Protein AF-A0A6F8UAC4-F1 (afdb_monomer_lite)

InterPro domains:
  IPR007440 Chorismate--pyruvate lyase [PF04345] (9-137)
  IPR007440 Chorismate--pyruvate lyase [PTHR38683] (8-141)
  IPR028978 Chorismate pyruvate-lyase/UbiC transcription regulator-associated domain superfamily [G3DSA:3.40.1410.10] (1-140)
  IPR028978 Chorismate pyruvate-lyase/UbiC transcription regulator-associated domain superfamily [SSF64288] (9-137)

Secondary structure (DSSP, 8-state):
--HHHHTTTSPEEEEEEEEEEEPPPHHHHHHTT--TT--EEEEEEEEEETTEEEEEEEEEEEGGGTTTSSGGG-TTS-HHHHHTT-TT-EE---EEE-S--TTTTTT-GGGTT--EEEEEEEEETTEEEEEEEEE-HHHHHHTT----

Structure (mmCIF, N/CA/C/O backbone):
data_AF-A0A6F8UAC4-F1
#
_entry.id   AF-A0A6F8UAC4-F1
#
loop_
_atom_site.group_PDB
_atom_site.id
_atom_site.type_symbol
_atom_site.label_atom_id
_atom_site.label_alt_id
_atom_site.label_comp_id
_atom_site.label_asym_id
_atom_site.label_entity_id
_atom_site.label_seq_id
_atom_site.pdbx_PDB_ins_code
_atom_site.Cartn_x
_atom_site.Cartn_y
_atom_site.Cartn_z
_atom_site.occupancy
_atom_site.B_iso_or_equiv
_atom_site.auth_seq_id
_atom_site.auth_comp_id
_atom_site.auth_asym_id
_atom_site.auth_atom_id
_atom_site.pdbx_PDB_model_num
ATOM 1 N N . MET A 1 1 ? 15.683 2.709 1.819 1.00 48.00 1 MET A N 1
ATOM 2 C CA . MET A 1 1 ? 15.879 3.515 0.594 1.00 48.00 1 MET A CA 1
ATOM 3 C C . MET A 1 1 ? 14.549 4.149 0.204 1.00 48.00 1 MET A C 1
ATOM 5 O O . MET A 1 1 ? 13.549 3.439 0.187 1.00 48.00 1 MET A O 1
ATOM 9 N N . ARG A 1 2 ? 14.505 5.473 -0.002 1.00 67.94 2 ARG A N 1
ATOM 10 C CA . ARG A 1 2 ? 13.304 6.199 -0.461 1.00 67.94 2 ARG A CA 1
ATOM 11 C C . ARG A 1 2 ? 13.282 6.199 -1.993 1.00 67.94 2 ARG A C 1
ATOM 13 O O . ARG A 1 2 ? 14.322 6.454 -2.591 1.00 67.94 2 ARG A O 1
ATOM 20 N N . 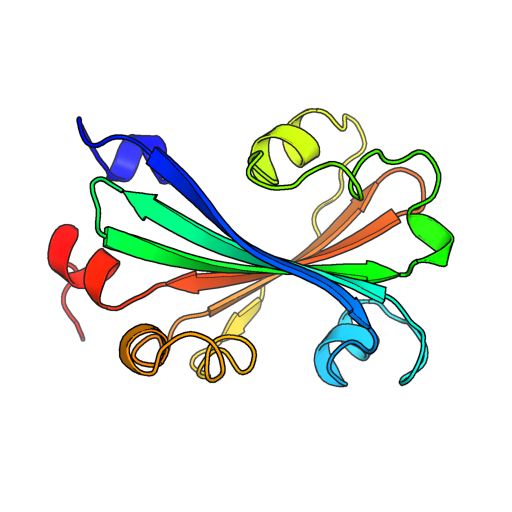LEU A 1 3 ? 12.124 5.953 -2.615 1.00 69.81 3 LEU A N 1
ATOM 21 C CA . LEU A 1 3 ? 11.981 5.952 -4.084 1.00 69.81 3 LEU A CA 1
ATOM 22 C C . LEU A 1 3 ? 12.405 7.287 -4.712 1.00 69.81 3 LEU A C 1
ATOM 24 O O . LEU A 1 3 ? 13.021 7.300 -5.767 1.00 69.81 3 LEU A O 1
ATOM 28 N N . THR A 1 4 ? 12.167 8.395 -4.010 1.00 68.75 4 THR A N 1
ATOM 29 C CA . THR A 1 4 ? 12.595 9.738 -4.425 1.00 68.75 4 THR A CA 1
ATOM 30 C C . THR A 1 4 ? 14.112 9.900 -4.512 1.00 68.75 4 THR A C 1
ATOM 32 O O . THR A 1 4 ? 14.586 10.701 -5.299 1.00 68.75 4 THR A O 1
ATOM 35 N N . VAL A 1 5 ? 14.881 9.149 -3.718 1.00 69.88 5 VAL A N 1
ATOM 36 C CA . VAL A 1 5 ? 16.354 9.160 -3.774 1.00 69.88 5 VAL A CA 1
ATOM 37 C C . VAL A 1 5 ? 16.847 8.193 -4.850 1.00 69.88 5 VAL A C 1
ATOM 39 O O . VAL A 1 5 ? 17.807 8.477 -5.552 1.00 69.88 5 VAL A O 1
ATOM 42 N N . ALA A 1 6 ? 16.164 7.057 -4.993 1.00 63.91 6 ALA A N 1
ATOM 43 C CA . ALA A 1 6 ? 16.485 6.026 -5.974 1.00 63.91 6 ALA A CA 1
ATOM 44 C C . ALA A 1 6 ? 16.278 6.484 -7.427 1.00 63.91 6 ALA A C 1
ATOM 46 O O . ALA A 1 6 ? 17.021 6.071 -8.307 1.00 63.91 6 ALA A O 1
ATOM 47 N N . GLY A 1 7 ? 15.278 7.336 -7.667 1.00 65.88 7 GLY A N 1
ATOM 48 C CA . GLY A 1 7 ? 14.946 7.855 -8.993 1.00 65.88 7 GLY A CA 1
ATOM 49 C C . GLY A 1 7 ? 15.869 8.956 -9.522 1.00 65.88 7 GLY A C 1
ATOM 50 O O . GLY A 1 7 ? 15.682 9.395 -10.655 1.00 65.88 7 GLY A O 1
ATOM 51 N N . GLY A 1 8 ? 16.849 9.415 -8.736 1.00 80.44 8 GLY A N 1
ATOM 52 C CA . GLY A 1 8 ? 17.753 10.494 -9.136 1.00 80.44 8 GLY A CA 1
ATOM 53 C C . GLY A 1 8 ? 17.003 11.799 -9.428 1.00 80.44 8 GLY A C 1
ATOM 54 O O . GLY A 1 8 ? 16.319 12.331 -8.559 1.00 80.44 8 GLY A O 1
ATOM 55 N N . THR A 1 9 ? 17.139 12.318 -10.650 1.00 80.12 9 THR A N 1
ATOM 56 C CA . THR A 1 9 ? 16.477 13.553 -11.113 1.00 80.12 9 THR A CA 1
ATOM 57 C C . THR A 1 9 ? 15.047 13.337 -11.608 1.00 80.12 9 THR A C 1
ATOM 59 O O . THR A 1 9 ? 14.344 14.308 -11.890 1.00 80.12 9 THR A O 1
ATOM 62 N N . ASN A 1 10 ? 14.598 12.085 -11.729 1.00 84.12 10 ASN A N 1
ATOM 63 C CA . ASN A 1 10 ? 13.273 11.786 -12.249 1.00 84.12 10 ASN A CA 1
ATOM 64 C C . ASN A 1 10 ? 12.181 12.155 -11.241 1.00 84.12 10 ASN A C 1
ATOM 66 O O . ASN A 1 10 ? 12.269 11.849 -10.049 1.00 84.12 10 ASN A O 1
ATOM 70 N N . ALA A 1 11 ? 11.105 12.762 -11.743 1.00 87.75 11 ALA A N 1
ATOM 71 C CA . ALA A 1 11 ? 9.960 13.121 -10.922 1.00 87.75 11 ALA A CA 1
ATOM 72 C C . ALA A 1 11 ? 9.303 11.869 -10.321 1.00 87.75 11 ALA A C 1
ATOM 74 O O . ALA A 1 11 ? 9.024 10.893 -11.021 1.00 87.75 11 ALA A O 1
ATOM 75 N N . PHE A 1 12 ? 9.029 11.921 -9.019 1.00 89.75 12 PHE A N 1
ATOM 76 C CA . PHE A 1 12 ? 8.243 10.911 -8.323 1.00 89.75 12 PHE A CA 1
ATOM 77 C C . PHE A 1 12 ? 6.769 11.318 -8.318 1.00 89.75 12 PHE A C 1
ATOM 79 O O . PHE A 1 12 ? 6.435 12.403 -7.838 1.00 89.75 12 PHE A O 1
ATOM 86 N N . ARG A 1 13 ? 5.882 10.435 -8.786 1.00 92.06 13 ARG A N 1
ATOM 87 C CA . ARG A 1 13 ? 4.426 10.634 -8.702 1.00 92.06 13 ARG A CA 1
ATOM 88 C C . ARG A 1 13 ? 3.720 9.400 -8.159 1.00 92.06 13 ARG A C 1
ATOM 90 O O . ARG A 1 13 ? 4.180 8.272 -8.326 1.00 92.06 13 ARG A O 1
ATOM 97 N N . VAL A 1 14 ? 2.570 9.621 -7.536 1.00 93.19 14 VAL A N 1
ATOM 98 C CA . VAL A 1 14 ? 1.653 8.557 -7.125 1.00 93.19 14 VAL A CA 1
ATOM 99 C C . VAL A 1 14 ? 0.459 8.615 -8.060 1.00 93.19 14 VAL A C 1
ATOM 101 O O . VAL A 1 14 ? -0.259 9.605 -8.071 1.00 93.19 14 VAL A O 1
ATOM 104 N N . GLN A 1 15 ? 0.248 7.558 -8.829 1.00 93.00 15 GLN A N 1
ATOM 105 C CA . GLN A 1 15 ? -0.908 7.416 -9.700 1.00 93.00 15 GLN A CA 1
ATOM 106 C C . GLN A 1 15 ? -1.961 6.563 -8.996 1.00 93.00 15 GLN A C 1
ATOM 108 O O . GLN A 1 15 ? -1.682 5.427 -8.593 1.00 93.00 15 GLN A O 1
ATOM 113 N N . LEU A 1 16 ? -3.175 7.093 -8.845 1.00 92.81 16 LEU A N 1
ATOM 114 C CA . LEU A 1 16 ? -4.277 6.330 -8.267 1.00 92.81 16 LEU A CA 1
ATOM 115 C C . LEU A 1 16 ? -4.812 5.316 -9.283 1.00 92.81 16 LEU A C 1
ATOM 117 O O . LEU A 1 16 ? -5.298 5.695 -10.342 1.00 92.81 16 LEU A O 1
ATOM 121 N N . LEU A 1 17 ? -4.753 4.025 -8.947 1.00 92.25 17 LEU A N 1
ATOM 122 C CA . LEU A 1 17 ? -5.351 2.964 -9.768 1.00 92.25 17 LEU A CA 1
ATOM 123 C C . LEU A 1 17 ? -6.793 2.704 -9.336 1.00 92.25 17 LEU A C 1
ATOM 125 O O . LEU A 1 17 ? -7.688 2.522 -10.157 1.00 92.25 17 LEU A O 1
ATOM 129 N N . ARG A 1 18 ? -7.025 2.679 -8.019 1.00 92.38 18 ARG A N 1
ATOM 130 C CA . ARG A 1 18 ? -8.350 2.455 -7.442 1.00 92.38 18 ARG A CA 1
ATOM 131 C C . ARG A 1 18 ? -8.422 2.975 -6.015 1.00 92.38 18 ARG A C 1
ATOM 133 O O . ARG A 1 18 ? -7.521 2.730 -5.219 1.00 92.38 18 ARG A O 1
ATOM 140 N N . GLN A 1 19 ? -9.538 3.597 -5.657 1.00 94.00 19 GLN A N 1
ATOM 141 C CA . GLN A 1 19 ? -9.904 3.839 -4.263 1.00 94.00 19 GLN A CA 1
ATOM 142 C C . GLN A 1 19 ? -11.384 3.537 -4.081 1.00 94.00 19 GLN A C 1
ATOM 144 O O . GLN A 1 19 ? -12.214 4.062 -4.817 1.00 94.00 19 GLN A O 1
ATOM 149 N N . THR A 1 20 ? -11.726 2.651 -3.153 1.00 93.75 20 THR A N 1
ATOM 150 C CA . THR A 1 20 ? -13.116 2.228 -2.981 1.00 93.75 20 THR A CA 1
ATOM 151 C C . THR A 1 20 ? -13.360 1.603 -1.616 1.00 93.75 20 THR A C 1
ATOM 153 O O . THR A 1 20 ? -12.429 1.263 -0.888 1.00 93.75 20 THR A O 1
ATOM 156 N N . ILE A 1 21 ? -14.634 1.397 -1.313 1.00 95.00 21 ILE A N 1
ATOM 157 C CA . ILE A 1 21 ? -15.088 0.536 -0.234 1.00 95.00 21 ILE A CA 1
ATOM 158 C C . ILE A 1 21 ? -15.350 -0.850 -0.821 1.00 95.00 21 ILE A C 1
ATOM 160 O O . ILE A 1 21 ? -16.060 -0.992 -1.814 1.00 95.00 21 ILE A O 1
ATOM 164 N N . GLY A 1 22 ? -14.784 -1.889 -0.217 1.00 94.38 22 GLY A N 1
ATOM 165 C CA . GLY A 1 22 ? -14.985 -3.248 -0.701 1.00 94.38 22 GLY A CA 1
ATOM 166 C C . GLY A 1 22 ? -14.534 -4.310 0.282 1.00 94.38 22 GLY A C 1
ATOM 167 O O . GLY A 1 22 ? -14.105 -4.021 1.397 1.00 94.38 22 GLY A O 1
ATOM 168 N N . LEU A 1 23 ? -14.648 -5.565 -0.143 1.00 95.06 23 LEU A N 1
ATOM 169 C CA . LEU A 1 23 ? -14.168 -6.686 0.649 1.00 95.06 23 LEU A CA 1
ATOM 170 C C . LEU A 1 23 ? -12.648 -6.840 0.476 1.00 95.06 23 LEU A C 1
ATOM 172 O O . LEU A 1 23 ? -12.177 -6.888 -0.667 1.00 95.06 23 LEU A O 1
ATOM 176 N N . PRO A 1 24 ? -11.882 -6.932 1.576 1.00 95.06 24 PRO A N 1
ATOM 177 C CA . PRO A 1 24 ? -10.471 -7.275 1.511 1.00 95.06 24 PRO A CA 1
ATOM 178 C C . PRO A 1 24 ? -10.296 -8.740 1.090 1.00 95.06 24 PRO A C 1
ATOM 180 O O . PRO A 1 24 ? -11.210 -9.565 1.210 1.00 95.06 24 PRO A O 1
ATOM 183 N N . LEU A 1 25 ? -9.103 -9.086 0.610 1.00 93.56 25 LEU A N 1
ATOM 184 C CA . LEU A 1 25 ? -8.732 -10.483 0.400 1.00 93.56 25 LEU A CA 1
ATOM 185 C C . LEU A 1 25 ? -8.691 -11.222 1.745 1.00 93.56 25 LEU A C 1
ATOM 187 O O . LEU A 1 25 ? -8.497 -10.626 2.805 1.00 93.56 25 LEU A O 1
ATOM 191 N N . ARG A 1 26 ? -8.853 -12.549 1.716 1.00 93.31 26 ARG A N 1
ATOM 192 C CA . ARG A 1 26 ? -8.873 -13.365 2.941 1.00 93.31 26 ARG A CA 1
ATOM 193 C C . ARG A 1 26 ? -7.598 -13.196 3.771 1.00 93.31 26 ARG A C 1
ATOM 195 O O . ARG A 1 26 ? -7.681 -13.087 4.986 1.00 93.31 26 ARG A O 1
ATOM 202 N N . ASP A 1 27 ? -6.435 -13.173 3.130 1.00 93.62 27 ASP A N 1
ATOM 203 C CA . ASP A 1 27 ? -5.157 -12.989 3.817 1.00 93.62 27 ASP A CA 1
ATOM 204 C C . ASP A 1 27 ? -4.966 -11.557 4.343 1.00 93.62 27 ASP A C 1
ATOM 206 O O . ASP A 1 27 ? -4.323 -11.379 5.374 1.00 93.62 27 ASP A O 1
ATOM 210 N N . GLU A 1 28 ? -5.569 -10.558 3.692 1.00 95.81 28 GLU A N 1
ATOM 211 C CA . GLU A 1 28 ? -5.590 -9.168 4.165 1.00 95.81 28 GLU A CA 1
ATOM 212 C C . GLU A 1 28 ? -6.445 -9.041 5.434 1.00 95.81 28 GLU A C 1
ATOM 214 O O . GLU A 1 28 ? -6.003 -8.450 6.417 1.00 95.81 28 GLU A O 1
ATOM 219 N N . ALA A 1 29 ? -7.636 -9.653 5.445 1.00 96.06 29 ALA A N 1
ATOM 220 C CA . ALA A 1 29 ? -8.513 -9.689 6.617 1.00 96.06 29 ALA A CA 1
ATOM 221 C C . ALA A 1 29 ? -7.839 -10.377 7.815 1.00 96.06 29 ALA A C 1
ATOM 223 O O . ALA A 1 29 ? -7.856 -9.844 8.923 1.00 96.06 29 ALA A O 1
ATOM 224 N N . LEU A 1 30 ? -7.183 -11.520 7.574 1.00 95.06 30 LEU A N 1
ATOM 225 C CA . LEU A 1 30 ? -6.427 -12.241 8.601 1.00 95.06 30 LEU A CA 1
ATOM 226 C C . LEU A 1 30 ? -5.261 -11.408 9.146 1.00 95.06 30 LEU A C 1
ATOM 228 O O . LEU A 1 30 ? -5.073 -11.358 10.357 1.00 95.06 30 LEU A O 1
ATOM 232 N N . ALA A 1 31 ? -4.504 -10.728 8.279 1.00 95.12 31 ALA A N 1
ATOM 233 C CA . ALA A 1 31 ? -3.405 -9.864 8.709 1.00 95.12 31 ALA A CA 1
ATOM 234 C C . ALA A 1 31 ? -3.887 -8.679 9.564 1.00 95.12 31 ALA A C 1
ATOM 236 O O . ALA A 1 31 ? -3.181 -8.253 10.472 1.00 95.12 31 ALA A O 1
ATOM 237 N N . LEU A 1 32 ? -5.087 -8.163 9.285 1.00 96.06 32 LEU A N 1
ATOM 238 C CA . LEU A 1 32 ? -5.717 -7.075 10.035 1.00 96.06 32 LEU A CA 1
ATOM 239 C C . LEU A 1 32 ? -6.469 -7.544 11.291 1.00 96.06 32 LEU A C 1
ATOM 241 O O . LEU A 1 32 ? -6.972 -6.702 12.029 1.00 96.06 32 LEU A O 1
ATOM 245 N N . GLY A 1 33 ? -6.575 -8.856 11.532 1.00 94.38 33 GLY A N 1
ATOM 246 C CA . GLY A 1 33 ? -7.331 -9.404 12.660 1.00 94.38 33 GLY A CA 1
ATOM 247 C C . GLY A 1 33 ? -8.836 -9.119 12.592 1.00 94.38 33 GLY A C 1
ATOM 248 O O . GLY A 1 33 ? -9.489 -9.050 13.630 1.00 94.38 33 GLY A O 1
ATOM 249 N N . ILE A 1 34 ? -9.392 -8.927 11.391 1.00 93.25 34 ILE A N 1
ATOM 250 C CA . ILE A 1 34 ? -10.825 -8.672 11.184 1.00 93.25 34 ILE A CA 1
ATOM 251 C C . ILE A 1 34 ? -11.535 -9.894 10.603 1.00 93.25 34 ILE A C 1
ATOM 253 O O . ILE A 1 34 ? -10.938 -10.725 9.916 1.00 93.25 34 ILE A O 1
ATOM 257 N N . GLU A 1 35 ? -12.844 -9.978 10.837 1.00 91.56 35 GLU A N 1
ATOM 258 C CA . GLU A 1 35 ? -13.675 -11.026 10.248 1.00 91.56 35 GLU A CA 1
ATOM 259 C C . GLU A 1 35 ? -13.605 -10.990 8.710 1.00 91.56 35 GLU A C 1
ATOM 261 O O . GLU A 1 35 ? -13.758 -9.922 8.094 1.00 91.56 35 GLU A O 1
ATOM 266 N N . PRO A 1 36 ? -13.441 -12.154 8.053 1.00 82.62 36 PRO A N 1
ATOM 267 C CA . PRO A 1 36 ? -13.634 -12.256 6.616 1.00 82.62 36 PRO A CA 1
ATOM 268 C C . PRO A 1 36 ? -15.018 -11.704 6.245 1.00 82.62 36 PRO A C 1
ATOM 270 O O . PRO A 1 36 ? -16.004 -12.023 6.901 1.00 82.62 36 PRO A O 1
ATOM 273 N N . ARG A 1 37 ? -15.103 -10.922 5.159 1.00 86.50 37 ARG A N 1
ATOM 274 C CA . ARG A 1 37 ? -16.324 -10.240 4.665 1.00 86.50 37 ARG A CA 1
ATOM 275 C C . ARG A 1 37 ? -16.709 -8.928 5.367 1.00 86.50 37 ARG A C 1
ATOM 277 O O . ARG A 1 37 ? -17.753 -8.367 5.039 1.00 86.50 37 ARG A O 1
ATOM 284 N N . ARG A 1 38 ? -15.880 -8.384 6.259 1.00 92.38 38 ARG A N 1
ATOM 285 C CA . ARG A 1 38 ? -16.038 -6.987 6.695 1.00 92.38 38 ARG A CA 1
ATOM 286 C C . ARG A 1 38 ? -15.583 -6.028 5.602 1.00 92.38 38 ARG A C 1
ATOM 288 O O . ARG A 1 38 ? -14.538 -6.236 4.991 1.00 92.38 38 ARG A O 1
ATOM 295 N N . TYR A 1 39 ? -16.368 -4.979 5.366 1.00 95.06 39 TYR A N 1
ATOM 296 C CA . TYR A 1 39 ? -15.982 -3.926 4.436 1.00 95.06 39 TYR A CA 1
ATOM 297 C C . TYR A 1 39 ? -14.766 -3.163 4.958 1.00 95.06 39 TYR A C 1
ATOM 299 O O . TYR A 1 39 ? -14.672 -2.805 6.136 1.00 95.06 39 TYR A O 1
ATOM 307 N N . ALA A 1 40 ? -13.850 -2.901 4.040 1.00 96.44 40 ALA A N 1
ATOM 308 C CA . ALA A 1 40 ? -12.643 -2.137 4.257 1.00 96.44 40 ALA A CA 1
ATOM 309 C C . ALA A 1 40 ? -12.548 -1.040 3.196 1.00 96.44 40 ALA A C 1
ATOM 311 O O . ALA A 1 40 ? -13.070 -1.165 2.084 1.00 96.44 40 ALA A O 1
ATOM 312 N N . TRP A 1 41 ? -11.848 0.029 3.539 1.00 96.31 41 TRP A N 1
ATOM 313 C CA . TRP A 1 41 ? -11.329 0.951 2.546 1.00 96.31 41 TRP A CA 1
ATOM 314 C C . TRP A 1 41 ? -10.133 0.308 1.871 1.00 96.31 41 TRP A C 1
ATOM 316 O O . TRP A 1 41 ? -9.223 -0.207 2.529 1.00 96.31 41 TRP A O 1
ATOM 326 N N . LEU A 1 42 ? -10.164 0.337 0.548 1.00 95.44 42 LEU A N 1
ATOM 327 C CA . LEU A 1 42 ? -9.171 -0.251 -0.322 1.00 95.44 42 LEU A CA 1
ATOM 328 C C . LEU A 1 42 ? -8.592 0.858 -1.185 1.00 95.44 42 LEU A C 1
ATOM 330 O O . LEU A 1 42 ? -9.333 1.562 -1.877 1.00 95.44 42 LEU A O 1
ATOM 334 N N . ARG A 1 43 ? -7.269 0.971 -1.193 1.00 95.62 43 ARG A N 1
ATOM 335 C CA . ARG A 1 43 ? -6.552 1.894 -2.067 1.00 95.62 43 ARG A CA 1
ATOM 336 C C . ARG A 1 43 ? -5.435 1.170 -2.793 1.00 95.62 43 ARG A C 1
ATOM 338 O O . ARG A 1 43 ? -4.609 0.524 -2.164 1.00 95.62 43 ARG A O 1
ATOM 345 N N . GLU A 1 44 ? -5.415 1.290 -4.109 1.00 94.75 44 GLU A N 1
ATOM 346 C CA . GLU A 1 44 ? -4.426 0.710 -5.011 1.00 94.75 44 GLU A CA 1
ATOM 347 C C . GLU A 1 44 ? -3.768 1.858 -5.783 1.00 94.75 44 GLU A C 1
ATOM 349 O O . GLU A 1 44 ? -4.459 2.697 -6.366 1.00 94.75 44 GLU A O 1
ATOM 354 N N . VAL A 1 45 ? -2.440 1.914 -5.775 1.00 94.12 45 VAL A N 1
ATOM 355 C CA . VAL A 1 45 ? -1.665 2.971 -6.437 1.00 94.12 45 VAL A CA 1
ATOM 356 C C . VAL A 1 45 ? -0.466 2.393 -7.173 1.00 94.12 45 VAL A C 1
ATOM 358 O O . VAL A 1 45 ? 0.078 1.364 -6.769 1.00 94.12 45 VAL A O 1
ATOM 361 N N . ALA A 1 46 ? -0.018 3.094 -8.208 1.00 93.19 46 ALA A N 1
ATOM 362 C CA . ALA A 1 46 ? 1.311 2.930 -8.775 1.00 93.19 46 ALA A CA 1
ATOM 363 C C . ALA A 1 46 ? 2.204 4.085 -8.301 1.00 93.19 46 ALA A C 1
ATOM 365 O O . ALA A 1 46 ? 1.815 5.251 -8.349 1.00 93.19 46 ALA A O 1
ATOM 366 N N . LEU A 1 47 ? 3.396 3.762 -7.810 1.00 93.31 47 LEU A N 1
ATOM 367 C CA . LEU A 1 47 ? 4.444 4.722 -7.491 1.00 93.31 47 LEU A CA 1
ATOM 368 C C . LEU A 1 47 ? 5.374 4.781 -8.698 1.00 93.31 47 LEU A C 1
ATOM 370 O O . LEU A 1 47 ? 6.058 3.798 -8.999 1.00 93.31 47 LEU A O 1
ATOM 374 N N . CYS A 1 48 ? 5.364 5.909 -9.395 1.00 92.44 48 CYS A N 1
ATOM 375 C CA . CYS A 1 48 ? 6.071 6.080 -10.653 1.00 92.44 48 CYS A CA 1
ATOM 376 C C . CYS A 1 48 ? 7.286 6.991 -10.479 1.00 92.44 48 CYS A C 1
ATOM 378 O O . CYS A 1 48 ? 7.241 7.970 -9.729 1.00 92.44 48 CYS A O 1
ATOM 380 N N . VAL A 1 49 ? 8.350 6.664 -11.204 1.00 92.00 49 VAL A N 1
ATOM 381 C CA . VAL A 1 49 ? 9.567 7.464 -11.339 1.00 92.00 49 VAL A CA 1
ATOM 382 C C . VAL A 1 49 ? 9.743 7.767 -12.825 1.00 92.00 49 VAL A C 1
ATOM 384 O O . VAL A 1 49 ? 9.752 6.853 -13.649 1.00 92.00 49 VAL A O 1
ATOM 387 N N . GLY A 1 50 ? 9.825 9.049 -13.188 1.00 89.25 50 GLY A N 1
ATOM 388 C CA . GLY A 1 50 ? 9.732 9.445 -14.598 1.00 89.25 50 GLY A CA 1
ATOM 389 C C . GLY A 1 50 ? 8.337 9.098 -15.099 1.00 89.25 50 GLY A C 1
ATOM 390 O O . GLY A 1 50 ? 7.389 9.453 -14.420 1.00 89.25 50 GLY A O 1
ATOM 391 N N . ASP A 1 51 ? 8.191 8.341 -16.188 1.00 85.81 51 ASP A N 1
ATOM 392 C CA . ASP A 1 51 ? 6.893 7.823 -16.661 1.00 85.81 51 ASP A CA 1
ATOM 393 C C . ASP A 1 51 ? 6.618 6.366 -16.272 1.00 85.81 51 ASP A C 1
ATOM 395 O O . ASP A 1 51 ? 5.507 5.871 -16.475 1.00 85.81 51 ASP A O 1
ATOM 399 N N . LYS A 1 52 ? 7.586 5.691 -15.647 1.00 89.25 52 LYS A N 1
ATOM 400 C CA . LYS A 1 52 ? 7.533 4.251 -15.398 1.00 89.25 52 LYS A CA 1
ATOM 401 C C . LYS A 1 52 ? 7.006 3.943 -13.995 1.00 89.25 52 LYS A C 1
ATOM 403 O O . LYS A 1 52 ? 7.512 4.506 -13.020 1.00 89.25 52 LYS A O 1
ATOM 408 N N . PRO A 1 53 ? 6.033 3.028 -13.839 1.00 92.00 53 PRO A N 1
ATOM 409 C CA . PRO A 1 53 ? 5.679 2.518 -12.523 1.00 92.00 53 PRO A CA 1
ATOM 410 C C . PRO A 1 53 ? 6.852 1.688 -12.000 1.00 92.00 53 PRO A C 1
ATOM 412 O O . PRO A 1 53 ? 7.380 0.855 -12.725 1.00 92.00 53 PRO A O 1
ATOM 415 N N . TRP A 1 54 ? 7.274 1.912 -10.760 1.00 92.62 54 TRP A N 1
ATOM 416 C CA . TRP A 1 54 ? 8.324 1.125 -10.097 1.00 92.62 54 TRP A CA 1
ATOM 417 C C . TRP A 1 54 ? 7.747 0.198 -9.032 1.00 92.62 54 TRP A C 1
ATOM 419 O O . TRP A 1 54 ? 8.238 -0.909 -8.817 1.00 92.62 54 TRP A O 1
ATOM 429 N N . VAL A 1 55 ? 6.688 0.649 -8.361 1.00 93.19 55 VAL A N 1
ATOM 430 C CA . VAL A 1 55 ? 6.028 -0.102 -7.294 1.00 93.19 55 VAL A CA 1
ATOM 431 C C . VAL A 1 55 ? 4.528 -0.015 -7.482 1.00 93.19 55 VAL A C 1
ATOM 433 O O . VAL A 1 55 ? 3.995 1.067 -7.707 1.00 93.19 55 VAL A O 1
ATOM 436 N N . VAL A 1 56 ? 3.832 -1.133 -7.322 1.00 93.88 56 VAL A N 1
ATOM 437 C CA . VAL A 1 56 ? 2.378 -1.141 -7.140 1.00 93.88 56 VAL A CA 1
ATOM 438 C C . VAL A 1 56 ? 2.081 -1.441 -5.686 1.00 93.88 56 VAL A C 1
ATOM 440 O O . VAL A 1 56 ? 2.618 -2.384 -5.103 1.00 93.88 56 VAL A O 1
ATOM 443 N N . ALA A 1 57 ? 1.257 -0.603 -5.076 1.00 94.50 57 ALA A N 1
ATOM 444 C CA . ALA A 1 57 ? 0.962 -0.686 -3.661 1.00 94.50 57 ALA A CA 1
ATOM 445 C C . ALA A 1 57 ? -0.536 -0.800 -3.424 1.00 94.50 57 ALA A C 1
ATOM 447 O O . ALA A 1 57 ? -1.351 -0.209 -4.134 1.00 94.50 57 ALA A O 1
ATOM 448 N N . ARG A 1 58 ? -0.879 -1.557 -2.388 1.00 95.56 58 ARG A N 1
ATOM 449 C CA . ARG A 1 58 ? -2.238 -1.715 -1.899 1.00 95.56 58 ARG A CA 1
ATOM 450 C C . ARG A 1 58 ? -2.291 -1.415 -0.414 1.00 95.56 58 ARG A C 1
ATOM 452 O O . ARG A 1 58 ? -1.437 -1.853 0.353 1.00 95.56 58 ARG A O 1
ATOM 459 N N . SER A 1 59 ? -3.303 -0.663 -0.018 1.00 96.69 59 SER A N 1
ATOM 460 C CA . SER A 1 59 ? -3.572 -0.303 1.364 1.00 96.69 59 SER A CA 1
ATOM 461 C C . SER A 1 59 ? -4.985 -0.709 1.737 1.00 96.69 59 SER A C 1
ATOM 463 O O . SER A 1 59 ? -5.919 -0.491 0.962 1.00 96.69 59 SER A O 1
ATOM 465 N N . VAL A 1 60 ? -5.121 -1.314 2.914 1.00 96.81 60 VAL A N 1
ATOM 466 C CA . VAL A 1 60 ? -6.382 -1.859 3.414 1.00 96.81 60 VAL A CA 1
ATOM 467 C C . VAL A 1 60 ? -6.562 -1.442 4.865 1.00 96.81 60 VAL A C 1
ATOM 469 O O . VAL A 1 60 ? -5.691 -1.701 5.694 1.00 96.81 60 VAL A O 1
ATOM 472 N N . ALA A 1 61 ? -7.696 -0.817 5.167 1.00 96.88 61 ALA A N 1
ATOM 473 C CA . ALA A 1 61 ? -8.073 -0.437 6.524 1.00 96.88 61 ALA A CA 1
ATOM 474 C C . ALA A 1 61 ? -9.551 -0.767 6.790 1.00 96.88 61 ALA A C 1
ATOM 476 O O . ALA A 1 61 ? -10.391 -0.497 5.924 1.00 96.88 61 ALA A O 1
ATOM 477 N N . PRO A 1 62 ? -9.906 -1.323 7.963 1.00 95.88 62 PRO A N 1
ATOM 478 C CA . PRO A 1 62 ? -11.301 -1.545 8.334 1.00 95.88 62 PRO A CA 1
ATOM 479 C C . PRO A 1 62 ? -12.079 -0.222 8.358 1.00 95.88 62 PRO A C 1
ATOM 481 O O . PRO A 1 62 ? -11.619 0.750 8.956 1.00 95.88 62 PRO A O 1
ATOM 484 N N . LEU A 1 63 ? -13.272 -0.176 7.752 1.00 93.31 63 LEU A N 1
ATOM 485 C CA . LEU A 1 63 ? -14.053 1.072 7.681 1.00 93.31 63 LEU A CA 1
ATOM 486 C C . LEU A 1 63 ? -14.401 1.653 9.052 1.00 93.31 63 LEU A C 1
ATOM 488 O O . LEU A 1 63 ? -14.392 2.866 9.231 1.00 93.31 63 LEU A O 1
ATOM 492 N N . SER A 1 64 ? -14.677 0.788 10.028 1.00 91.38 64 SER A N 1
ATOM 493 C CA . SER A 1 64 ? -15.017 1.201 11.392 1.00 91.38 64 SER A CA 1
ATOM 494 C C . SER A 1 64 ? -13.902 1.988 12.086 1.00 91.38 64 SER A C 1
ATOM 496 O O . SER A 1 64 ? -14.170 2.687 13.054 1.00 91.38 64 SER A O 1
ATOM 498 N N . GLN A 1 65 ? -12.661 1.887 11.602 1.00 93.25 65 GLN A N 1
ATOM 499 C CA . GLN A 1 65 ? -11.488 2.540 12.186 1.00 93.25 65 GLN A CA 1
ATOM 500 C C . GLN A 1 65 ? -11.054 3.799 11.418 1.00 93.25 65 GLN A C 1
ATOM 502 O O . GLN A 1 65 ? -10.090 4.465 11.796 1.00 93.25 65 GLN A O 1
ATOM 507 N N . LEU A 1 66 ? -11.733 4.110 10.312 1.00 90.06 66 LEU A N 1
ATOM 508 C CA . LEU A 1 66 ? -11.310 5.122 9.346 1.00 90.06 66 LEU A CA 1
ATOM 509 C C . LEU A 1 66 ? -11.857 6.518 9.617 1.00 90.06 66 LEU A C 1
ATOM 511 O O . LEU A 1 66 ? -11.270 7.507 9.169 1.00 90.06 66 LEU A O 1
ATOM 515 N N . GLN A 1 67 ? -12.974 6.597 10.339 1.00 86.38 67 GLN A N 1
ATOM 516 C CA . GLN A 1 67 ? -13.663 7.849 10.605 1.00 86.38 67 GLN A CA 1
ATOM 517 C C . GLN A 1 67 ? -12.718 8.852 11.284 1.00 86.38 67 GLN A C 1
ATOM 519 O O . GLN A 1 67 ? -12.052 8.545 12.272 1.00 86.38 67 GLN A O 1
ATOM 524 N N . GLY A 1 68 ? -12.629 10.057 10.715 1.00 83.81 68 GLY A N 1
ATOM 525 C CA . GLY A 1 68 ? -11.777 11.133 11.232 1.00 83.81 68 GLY A CA 1
ATOM 526 C C . GLY A 1 68 ? -10.274 10.979 10.957 1.00 83.81 68 GLY A C 1
ATOM 527 O O . GLY A 1 68 ? -9.501 11.819 11.404 1.00 83.81 68 GLY A O 1
ATOM 528 N N . LYS A 1 69 ? -9.830 9.953 10.212 1.00 86.06 69 LYS A N 1
ATOM 529 C CA . LYS A 1 69 ? -8.399 9.732 9.908 1.00 86.06 69 LYS A CA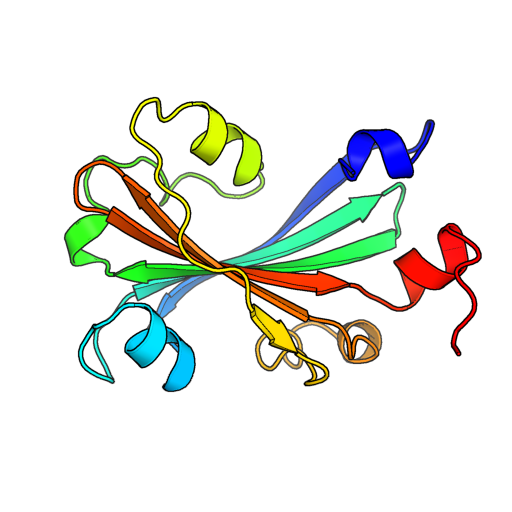 1
ATOM 530 C C . LYS A 1 69 ? -7.909 10.418 8.627 1.00 86.06 69 LYS A C 1
ATOM 532 O O . LYS A 1 69 ? -6.709 10.464 8.370 1.00 86.06 69 LYS A O 1
ATOM 537 N N . GLY A 1 70 ? -8.818 10.922 7.790 1.00 86.25 70 GLY A N 1
ATOM 538 C CA . GLY A 1 70 ? -8.484 11.636 6.547 1.00 86.25 70 GLY A CA 1
ATOM 539 C C . GLY A 1 70 ? -7.949 10.759 5.404 1.00 86.25 70 GLY A C 1
ATOM 540 O O . GLY A 1 70 ? -7.623 11.277 4.337 1.00 86.25 70 GLY A O 1
ATOM 541 N N . LEU A 1 71 ? -7.888 9.436 5.592 1.00 87.00 71 LEU A N 1
ATOM 542 C CA . LEU A 1 71 ? -7.444 8.482 4.569 1.00 87.00 71 LEU A CA 1
ATOM 543 C C . LEU A 1 71 ? -8.407 8.395 3.374 1.00 87.00 71 LEU A C 1
ATOM 545 O O . LEU A 1 71 ? -7.970 8.167 2.249 1.00 87.00 71 LEU A O 1
ATOM 549 N N . GLU A 1 72 ? -9.700 8.644 3.579 1.00 85.00 72 GLU A N 1
ATOM 550 C CA . GLU A 1 72 ? -10.702 8.644 2.502 1.00 85.00 72 GLU A CA 1
ATOM 551 C C . GLU A 1 72 ? -10.415 9.716 1.442 1.00 85.00 72 GLU A C 1
ATOM 553 O O . GLU A 1 72 ? -10.640 9.498 0.255 1.00 85.00 72 GLU A O 1
ATOM 558 N N . GLY A 1 73 ? -9.840 10.850 1.847 1.00 85.38 73 GLY A N 1
ATOM 559 C CA . GLY A 1 73 ? -9.454 11.932 0.942 1.00 85.38 73 GLY A CA 1
ATOM 560 C C . GLY A 1 73 ? -8.046 11.791 0.366 1.00 85.38 73 GLY A C 1
ATOM 561 O O . GLY A 1 73 ? -7.539 12.748 -0.219 1.00 85.38 73 GLY A O 1
ATOM 562 N N . LEU A 1 74 ? -7.347 10.671 0.584 1.00 86.06 74 LEU A N 1
ATOM 563 C CA . LEU A 1 74 ? -5.919 10.587 0.279 1.00 86.06 74 LEU A CA 1
ATOM 564 C C . LEU A 1 74 ? -5.642 10.654 -1.231 1.00 86.06 74 LEU A C 1
ATOM 566 O O . LEU A 1 74 ? -4.739 11.386 -1.630 1.00 86.06 74 LEU A O 1
ATOM 570 N N . GLY A 1 75 ? -6.430 9.970 -2.066 1.00 85.56 75 GLY A N 1
ATOM 571 C CA . GLY A 1 75 ? -6.350 10.087 -3.526 1.00 85.56 75 GLY A CA 1
ATOM 572 C C . GLY A 1 75 ? -4.943 9.789 -4.054 1.00 85.56 75 GLY A C 1
ATOM 573 O O . GLY A 1 75 ? -4.395 8.718 -3.790 1.00 85.56 75 GLY A O 1
ATOM 574 N N . GLU A 1 76 ? -4.333 10.750 -4.746 1.00 87.81 76 GLU A N 1
ATOM 575 C CA . GLU A 1 76 ? -2.956 10.682 -5.268 1.00 87.81 76 GLU A CA 1
ATOM 576 C C . GLU A 1 76 ? -1.883 11.173 -4.279 1.00 87.81 76 GLU A C 1
ATOM 578 O O . GLU A 1 76 ? -0.702 11.241 -4.599 1.00 87.81 76 GLU A O 1
ATOM 583 N N . ARG A 1 77 ? -2.233 11.495 -3.030 1.00 86.69 77 ARG A N 1
ATOM 584 C CA . ARG A 1 77 ? -1.228 11.884 -2.027 1.00 86.69 77 ARG A CA 1
ATOM 585 C C . ARG A 1 77 ? -0.459 10.668 -1.520 1.00 86.69 77 ARG A C 1
ATOM 587 O O . ARG A 1 77 ? -1.017 9.586 -1.342 1.00 86.69 77 ARG A O 1
ATOM 594 N N . SER A 1 78 ? 0.832 10.822 -1.242 1.00 87.06 78 SER A N 1
ATOM 595 C CA . SER A 1 78 ? 1.644 9.715 -0.723 1.00 87.06 78 SER A CA 1
ATOM 596 C C . SER A 1 78 ? 1.089 9.190 0.606 1.00 87.06 78 SER A C 1
ATOM 598 O O . SER A 1 78 ? 0.839 9.946 1.544 1.00 87.06 78 SER A O 1
ATOM 600 N N . LEU A 1 79 ? 0.928 7.867 0.717 1.00 89.94 79 LEU A N 1
ATOM 601 C CA . LEU A 1 79 ? 0.582 7.263 2.006 1.00 89.94 79 LEU A CA 1
ATOM 602 C C . LEU A 1 79 ? 1.707 7.461 3.020 1.00 89.94 79 LEU A C 1
ATOM 604 O O . LEU A 1 79 ? 1.440 7.712 4.188 1.00 89.94 79 LEU A O 1
ATOM 608 N N . GLY A 1 80 ? 2.961 7.399 2.564 1.00 86.62 80 GLY A N 1
ATOM 609 C CA . GLY A 1 80 ? 4.122 7.627 3.416 1.00 86.62 80 GLY A CA 1
ATOM 610 C C . GLY A 1 80 ? 4.085 9.006 4.070 1.00 86.62 80 GLY A C 1
ATOM 611 O O . GLY A 1 80 ? 4.337 9.106 5.264 1.00 86.62 80 GLY A O 1
ATOM 612 N N . SER A 1 81 ? 3.692 10.058 3.339 1.00 84.50 81 SER A N 1
ATOM 613 C C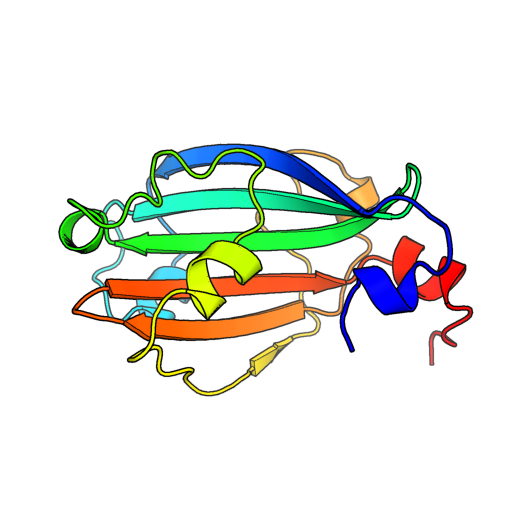A . SER A 1 81 ? 3.566 11.390 3.944 1.00 84.50 81 SER A CA 1
ATOM 614 C C . SER A 1 81 ? 2.477 11.449 5.011 1.00 84.50 81 SER A C 1
ATOM 616 O O . SER A 1 81 ? 2.667 12.156 5.990 1.00 84.50 81 SER A O 1
ATOM 618 N N . TRP A 1 82 ? 1.372 10.711 4.854 1.00 90.12 82 TRP A N 1
ATOM 619 C CA . TRP A 1 82 ? 0.332 10.621 5.885 1.00 90.12 82 TRP A CA 1
ATOM 620 C C . TRP A 1 82 ? 0.813 9.821 7.103 1.00 90.12 82 TRP A C 1
ATOM 622 O O . TRP A 1 82 ? 0.628 10.262 8.233 1.00 90.12 82 TRP A O 1
ATOM 632 N N . LEU A 1 83 ? 1.487 8.687 6.875 1.00 88.81 83 LEU A N 1
ATOM 633 C CA . LEU A 1 83 ? 2.040 7.833 7.929 1.00 88.81 83 LEU A CA 1
ATOM 634 C C . LEU A 1 83 ? 3.064 8.585 8.785 1.00 88.81 83 LEU A C 1
ATOM 636 O O . LEU A 1 83 ? 2.971 8.566 10.004 1.00 88.81 83 LEU A O 1
ATOM 640 N N . PHE A 1 84 ? 4.009 9.295 8.163 1.00 85.94 84 PHE A N 1
ATOM 641 C CA . PHE A 1 84 ? 5.063 10.014 8.889 1.00 85.94 84 PHE A CA 1
ATOM 642 C C . PHE A 1 84 ? 4.573 11.248 9.658 1.00 85.94 84 PHE A C 1
ATOM 644 O O . PHE A 1 84 ? 5.341 11.810 10.430 1.00 85.94 84 PHE A O 1
ATOM 651 N N . GLN A 1 85 ? 3.322 11.671 9.460 1.00 88.25 85 GLN A N 1
ATOM 652 C CA . GLN A 1 85 ? 2.695 12.723 10.266 1.00 88.25 85 GLN A CA 1
ATOM 653 C C . GLN A 1 85 ? 2.093 12.187 11.573 1.00 88.25 85 GLN A C 1
ATOM 655 O O . GLN A 1 85 ? 1.694 12.987 12.412 1.00 88.25 85 GLN A O 1
ATOM 660 N N . GLN A 1 86 ? 2.023 10.864 11.758 1.00 89.88 86 GLN A N 1
ATOM 661 C CA . GLN A 1 86 ? 1.432 10.252 12.945 1.00 89.88 86 GLN A CA 1
ATOM 662 C C . GLN A 1 86 ? 2.524 9.942 13.991 1.00 89.88 86 GLN A C 1
ATOM 664 O O . GLN A 1 86 ? 3.374 9.084 13.735 1.00 89.88 86 GLN A O 1
ATOM 669 N N . PRO A 1 87 ? 2.538 10.614 15.157 1.00 86.69 87 PRO A N 1
ATOM 670 C CA . PRO A 1 87 ? 3.623 10.489 16.137 1.00 86.69 87 PRO A CA 1
ATOM 671 C C . PRO A 1 87 ? 3.634 9.145 16.885 1.00 86.69 87 PRO A C 1
ATOM 673 O O . PRO A 1 87 ? 4.695 8.661 17.262 1.00 86.69 87 PRO A O 1
ATOM 676 N N . ASP A 1 88 ? 2.471 8.526 17.077 1.00 91.62 88 ASP A N 1
ATOM 677 C CA . ASP A 1 88 ? 2.252 7.231 17.740 1.00 91.62 88 ASP A CA 1
ATOM 678 C C . ASP A 1 88 ? 2.164 6.059 16.745 1.00 91.62 88 ASP A C 1
ATOM 680 O O . ASP A 1 88 ? 1.651 4.991 17.078 1.00 91.62 88 ASP A O 1
ATOM 684 N N . LEU A 1 89 ? 2.636 6.241 15.506 1.00 93.56 89 LEU A N 1
ATOM 685 C CA . LEU A 1 89 ? 2.620 5.179 14.506 1.00 93.56 89 LEU A CA 1
ATOM 686 C C . LEU A 1 89 ? 3.546 4.028 14.908 1.00 93.56 89 LEU A C 1
ATOM 688 O O . LEU A 1 89 ? 4.770 4.161 14.914 1.00 93.56 89 LEU A O 1
ATOM 692 N N . VAL A 1 90 ? 2.965 2.853 15.125 1.00 95.50 90 VAL A N 1
ATOM 693 C CA . VAL A 1 90 ? 3.704 1.612 15.350 1.00 95.50 90 VAL A CA 1
ATOM 694 C C . VAL A 1 90 ? 3.652 0.763 14.091 1.00 95.50 90 VAL A C 1
ATOM 696 O O . VAL A 1 90 ? 2.590 0.511 13.522 1.00 95.50 90 VAL A O 1
ATOM 699 N N . ARG A 1 91 ? 4.815 0.291 13.646 1.00 95.94 91 ARG A N 1
ATOM 700 C CA . ARG A 1 91 ? 4.915 -0.654 12.537 1.00 95.94 91 ARG A CA 1
ATOM 701 C C . ARG A 1 91 ? 5.106 -2.066 13.080 1.00 95.94 91 ARG A C 1
ATOM 703 O O . ARG A 1 91 ? 6.045 -2.316 13.829 1.00 95.94 91 ARG A O 1
ATOM 710 N N . GLY A 1 92 ? 4.244 -2.984 12.657 1.00 95.75 92 GLY A N 1
ATOM 711 C CA . GLY A 1 92 ? 4.387 -4.408 12.932 1.00 95.75 92 GLY A CA 1
ATOM 712 C C . GLY A 1 92 ? 5.493 -5.075 12.100 1.00 95.75 92 GLY A C 1
ATOM 713 O O . GLY A 1 92 ? 6.223 -4.414 11.354 1.00 95.75 92 GLY A O 1
ATOM 714 N N . PRO A 1 93 ? 5.613 -6.409 12.171 1.00 96.06 93 PRO A N 1
ATOM 715 C CA . PRO A 1 93 ? 6.606 -7.147 11.400 1.00 96.06 93 PRO A CA 1
ATOM 716 C C . PRO A 1 93 ? 6.508 -6.888 9.887 1.00 96.06 93 PRO A C 1
ATOM 718 O O . PRO A 1 93 ? 5.441 -6.579 9.341 1.00 96.06 93 PRO A O 1
ATOM 721 N N . LEU A 1 94 ? 7.647 -7.013 9.204 1.00 96.06 94 LEU A N 1
ATOM 722 C CA . LEU A 1 94 ? 7.730 -6.958 7.748 1.00 96.06 94 LEU A CA 1
ATOM 723 C C . LEU A 1 94 ? 7.815 -8.376 7.192 1.00 96.06 94 LEU A C 1
ATOM 725 O O . LEU A 1 94 ? 8.746 -9.110 7.508 1.00 96.06 94 LEU A O 1
ATOM 729 N N . TYR A 1 95 ? 6.887 -8.721 6.307 1.00 95.56 95 TYR A N 1
ATOM 730 C CA . TYR A 1 95 ? 6.890 -9.997 5.601 1.00 95.56 95 TYR A CA 1
ATOM 731 C C . TYR A 1 95 ? 7.208 -9.772 4.130 1.00 95.56 95 TYR A C 1
ATOM 733 O O . TYR A 1 95 ? 6.605 -8.898 3.507 1.00 95.56 95 TYR A O 1
ATOM 741 N N . ALA A 1 96 ? 8.122 -10.564 3.575 1.00 94.44 96 ALA A N 1
ATOM 742 C CA . ALA A 1 96 ? 8.411 -10.599 2.145 1.00 94.44 96 ALA A CA 1
ATOM 743 C C . ALA A 1 96 ? 7.684 -11.775 1.477 1.00 94.44 96 ALA A C 1
ATOM 745 O O . ALA A 1 96 ? 7.397 -12.788 2.113 1.00 94.44 96 ALA A O 1
ATOM 746 N N . THR A 1 97 ? 7.382 -11.645 0.190 1.00 89.62 97 THR A N 1
ATOM 747 C CA . THR A 1 97 ? 6.751 -12.690 -0.617 1.00 89.62 97 THR A CA 1
ATOM 748 C C . THR A 1 97 ? 7.297 -12.680 -2.041 1.00 89.62 97 THR A C 1
ATOM 750 O O . THR A 1 97 ? 7.744 -11.641 -2.525 1.00 89.62 97 THR A O 1
ATOM 753 N N . ARG A 1 98 ? 7.254 -13.847 -2.695 1.00 88.31 98 ARG A N 1
ATOM 754 C CA . ARG A 1 98 ? 7.544 -14.024 -4.126 1.00 88.31 98 ARG A CA 1
ATOM 755 C C . ARG A 1 98 ? 6.276 -14.196 -4.983 1.00 88.31 98 ARG A C 1
ATOM 757 O O . ARG A 1 98 ? 6.351 -14.629 -6.128 1.00 88.31 98 ARG A O 1
ATOM 764 N N . HIS A 1 99 ? 5.098 -13.945 -4.413 1.00 84.69 99 HIS A N 1
ATOM 765 C CA . HIS A 1 99 ? 3.835 -14.089 -5.131 1.00 84.69 99 HIS A CA 1
ATOM 766 C C . HIS A 1 99 ? 3.508 -12.849 -5.954 1.00 84.69 99 HIS A C 1
ATOM 768 O O . HIS A 1 99 ? 3.781 -11.730 -5.531 1.00 84.69 99 HIS A O 1
ATOM 774 N N . GLN A 1 100 ? 2.828 -13.052 -7.079 1.00 84.88 100 GLN A N 1
ATOM 775 C CA . GLN A 1 100 ? 2.324 -11.949 -7.885 1.00 84.88 100 GLN A CA 1
ATOM 776 C C . GLN A 1 100 ? 1.252 -11.137 -7.138 1.00 84.88 100 GLN A C 1
ATOM 778 O O . GLN A 1 100 ? 0.445 -11.695 -6.377 1.00 84.88 100 GLN A O 1
ATOM 783 N N . PRO A 1 101 ? 1.189 -9.819 -7.373 1.00 85.19 101 PRO A N 1
ATOM 784 C CA . PRO A 1 101 ? 0.161 -8.976 -6.790 1.00 85.19 101 PRO A CA 1
ATOM 785 C C . PRO A 1 101 ? -1.221 -9.278 -7.388 1.00 85.19 101 PRO A C 1
ATOM 787 O O . PRO A 1 101 ? -1.529 -8.971 -8.537 1.00 85.19 101 PRO A O 1
ATOM 790 N N . ARG A 1 102 ? -2.117 -9.835 -6.570 1.00 84.25 102 ARG A N 1
ATOM 791 C CA . ARG A 1 102 ? -3.463 -10.258 -7.006 1.00 84.25 102 ARG A CA 1
ATOM 792 C C . ARG A 1 102 ? -4.411 -9.104 -7.358 1.00 84.25 102 ARG A C 1
ATOM 794 O O . ARG A 1 102 ? -5.440 -9.335 -7.988 1.00 84.25 102 ARG A O 1
ATOM 801 N N . PHE A 1 103 ? -4.106 -7.880 -6.927 1.00 82.50 103 PHE A N 1
ATOM 802 C CA . PHE A 1 103 ? -4.980 -6.714 -7.110 1.00 82.50 103 PHE A CA 1
ATOM 803 C C . PHE A 1 103 ? -4.729 -5.948 -8.418 1.00 82.50 103 PHE A C 1
ATOM 805 O O . PHE A 1 103 ? -5.619 -5.240 -8.875 1.00 82.50 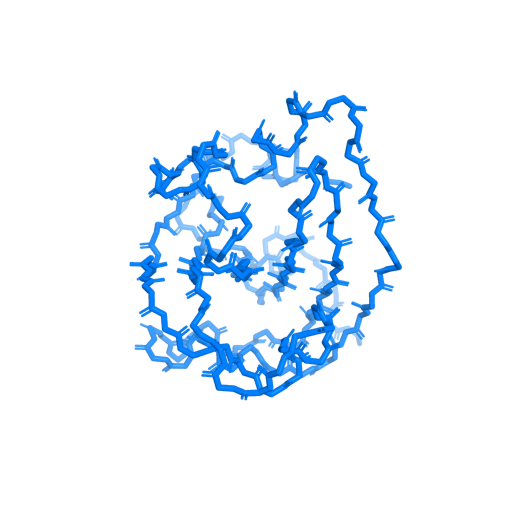103 PHE A O 1
ATOM 812 N N . VAL A 1 104 ? -3.562 -6.111 -9.053 1.00 76.62 104 VAL A N 1
ATOM 813 C CA . VAL A 1 104 ? -3.182 -5.362 -10.272 1.00 76.62 104 VAL A CA 1
ATOM 814 C 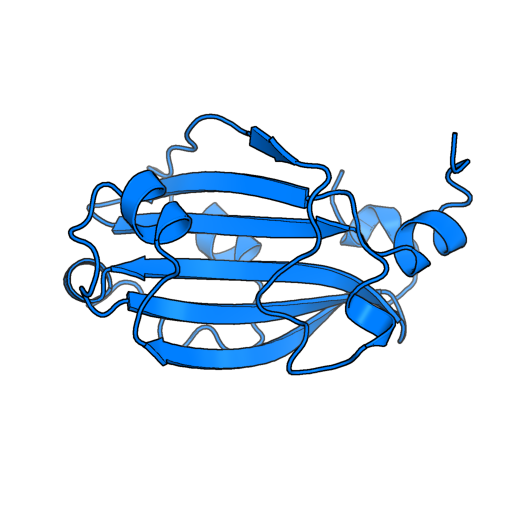C . VAL A 1 104 ? -3.541 -6.055 -11.578 1.00 76.62 104 VAL A C 1
ATOM 816 O O . VAL A 1 104 ? -3.578 -5.387 -12.607 1.00 76.62 104 VAL A O 1
ATOM 819 N N . ALA A 1 105 ? -3.907 -7.342 -11.545 1.00 67.81 105 ALA A N 1
ATOM 820 C CA . ALA A 1 105 ? -4.323 -8.092 -12.737 1.00 67.81 105 ALA A CA 1
ATOM 821 C C . ALA A 1 105 ? -5.475 -7.428 -13.511 1.00 67.81 105 ALA A C 1
ATOM 823 O O . ALA A 1 105 ? -5.635 -7.657 -14.703 1.00 67.81 105 ALA A O 1
ATOM 824 N N . LYS A 1 106 ? -6.276 -6.599 -12.832 1.00 68.44 106 LYS A N 1
ATOM 825 C CA . LYS A 1 106 ? -7.405 -5.874 -13.426 1.00 68.44 106 LYS A CA 1
ATOM 826 C C . LYS A 1 106 ? -7.011 -4.570 -14.124 1.00 68.44 106 LYS A C 1
ATOM 828 O O . LYS A 1 106 ? -7.830 -4.034 -14.857 1.00 68.44 106 LYS A O 1
ATOM 833 N N . HIS A 1 107 ? -5.806 -4.056 -13.870 1.00 69.19 107 HIS A N 1
ATOM 834 C CA . HIS A 1 107 ? -5.360 -2.742 -14.344 1.00 69.19 107 HIS A CA 1
ATOM 835 C C . HIS A 1 107 ? -4.380 -2.848 -15.510 1.00 69.19 107 HIS A C 1
ATOM 837 O O . HIS A 1 107 ? -4.505 -2.099 -16.470 1.00 69.19 107 HIS A O 1
ATOM 843 N N . SER A 1 108 ? -3.419 -3.774 -15.450 1.00 69.69 108 SER A N 1
ATOM 844 C CA . SER A 1 108 ? -2.534 -4.068 -16.581 1.00 69.69 108 SER A CA 1
ATOM 845 C C . SER A 1 108 ? -1.797 -5.390 -16.386 1.00 69.69 108 SER A C 1
ATOM 847 O O . SER A 1 108 ? -1.242 -5.644 -15.315 1.00 69.69 108 SER A O 1
ATOM 849 N N . ALA A 1 109 ? -1.717 -6.191 -17.450 1.00 69.88 109 ALA A N 1
ATOM 850 C CA . ALA A 1 109 ? -0.904 -7.402 -17.478 1.00 69.88 109 ALA A CA 1
ATOM 851 C C . ALA A 1 109 ? 0.593 -7.106 -17.277 1.00 69.88 109 ALA A C 1
ATOM 853 O O . ALA A 1 109 ? 1.273 -7.883 -16.622 1.00 69.88 109 ALA A O 1
ATOM 854 N N . SER A 1 110 ? 1.090 -5.948 -17.732 1.00 68.56 110 SER A N 1
ATOM 855 C CA . SER A 1 110 ? 2.500 -5.555 -17.555 1.00 68.56 110 SER A CA 1
ATOM 856 C C . SER A 1 110 ? 2.895 -5.286 -16.098 1.00 68.56 110 SER A C 1
ATOM 858 O O . SER A 1 110 ? 4.074 -5.246 -15.767 1.00 68.56 110 SER A O 1
ATOM 860 N N . LEU A 1 111 ? 1.921 -5.108 -15.197 1.00 69.62 111 LEU A N 1
ATOM 861 C CA . LEU A 1 111 ? 2.172 -4.940 -13.761 1.00 69.62 111 LEU A CA 1
ATOM 862 C C . LEU A 1 111 ? 2.262 -6.288 -13.020 1.00 69.62 111 LEU A C 1
ATOM 864 O O . LEU A 1 111 ? 2.520 -6.306 -11.816 1.00 69.62 111 LEU A O 1
ATOM 868 N N . LEU A 1 112 ? 2.037 -7.411 -13.717 1.00 69.19 112 LEU A N 1
ATOM 869 C CA . LEU A 1 112 ? 2.073 -8.769 -13.159 1.00 69.19 112 LEU A CA 1
ATOM 870 C C . LEU A 1 112 ? 3.468 -9.401 -13.161 1.00 69.19 112 LEU A C 1
ATOM 872 O O . LEU A 1 112 ? 3.661 -10.433 -12.517 1.00 69.19 112 LEU A O 1
ATOM 876 N N . ASP A 1 113 ? 4.446 -8.760 -13.797 1.00 71.62 113 ASP A N 1
ATOM 877 C CA . ASP A 1 113 ? 5.829 -9.253 -13.867 1.00 71.62 113 ASP A CA 1
ATOM 878 C C . ASP A 1 113 ? 6.588 -9.097 -12.536 1.00 71.62 113 ASP A C 1
ATOM 880 O O . ASP A 1 113 ? 7.735 -9.516 -12.389 1.00 71.62 113 ASP A O 1
ATOM 884 N N . SER A 1 114 ? 5.943 -8.520 -11.519 1.00 72.00 114 SER A N 1
ATOM 885 C CA . SER A 1 114 ? 6.484 -8.448 -10.167 1.00 72.00 114 SER A CA 1
ATOM 886 C C . SER A 1 114 ? 6.251 -9.740 -9.395 1.00 72.00 114 SER A C 1
ATOM 888 O O . SER A 1 114 ? 5.115 -10.107 -9.090 1.00 72.00 114 SER A O 1
ATOM 890 N N . VAL A 1 115 ? 7.344 -10.388 -8.995 1.00 77.00 115 VAL A N 1
ATOM 891 C CA . VAL A 1 115 ? 7.306 -11.474 -8.006 1.00 77.00 115 VAL A CA 1
ATOM 892 C C . VAL A 1 115 ? 7.608 -10.969 -6.600 1.00 77.00 115 VAL A C 1
ATOM 894 O O . VAL A 1 115 ? 7.072 -11.499 -5.638 1.00 77.00 115 VAL A O 1
ATOM 897 N N . TRP A 1 116 ? 8.425 -9.927 -6.440 1.00 90.69 116 TRP A N 1
ATOM 898 C CA . TRP A 1 116 ? 8.851 -9.481 -5.117 1.00 90.69 116 TRP A CA 1
ATOM 899 C C . TRP A 1 116 ? 7.862 -8.506 -4.492 1.00 90.69 116 TRP A C 1
ATOM 901 O O . TRP A 1 116 ? 7.738 -7.357 -4.911 1.00 90.69 116 TRP A O 1
ATOM 911 N N . GLY A 1 117 ? 7.208 -8.963 -3.429 1.00 93.56 117 GLY A N 1
ATOM 912 C CA . GLY A 1 117 ? 6.320 -8.161 -2.604 1.00 93.56 117 GLY A CA 1
ATOM 913 C C . GLY A 1 117 ? 6.774 -8.092 -1.155 1.00 93.56 117 GLY A C 1
ATOM 914 O O . GLY A 1 117 ? 7.480 -8.966 -0.648 1.00 93.56 117 GLY A O 1
ATOM 915 N N . ARG A 1 118 ? 6.315 -7.066 -0.448 1.00 95.56 118 ARG A N 1
ATOM 916 C CA . ARG A 1 118 ? 6.397 -6.983 1.007 1.00 95.56 118 ARG A CA 1
ATOM 917 C C . ARG A 1 118 ? 5.100 -6.453 1.591 1.00 95.56 118 ARG A C 1
ATOM 919 O O . ARG A 1 118 ? 4.364 -5.727 0.926 1.00 95.56 118 ARG A O 1
ATOM 926 N N . ARG A 1 119 ? 4.833 -6.785 2.850 1.00 96.56 119 ARG A N 1
ATOM 927 C CA . ARG A 1 119 ? 3.681 -6.263 3.584 1.00 96.56 119 ARG A CA 1
ATOM 928 C C . ARG A 1 119 ? 3.974 -6.039 5.055 1.00 96.56 119 ARG A C 1
ATOM 930 O O . ARG A 1 119 ? 4.795 -6.742 5.643 1.00 96.56 119 ARG A O 1
ATOM 937 N N . SER A 1 120 ? 3.285 -5.072 5.641 1.00 97.31 120 SER A N 1
ATOM 938 C CA . SER A 1 120 ? 3.347 -4.770 7.068 1.00 97.31 120 SER A CA 1
ATOM 939 C C . SER A 1 120 ? 2.045 -4.114 7.510 1.00 97.31 120 SER A C 1
ATOM 941 O O . SER A 1 120 ? 1.415 -3.398 6.729 1.00 97.31 120 SER A O 1
ATOM 943 N N . VAL A 1 121 ? 1.644 -4.371 8.751 1.00 97.75 121 VAL A N 1
ATOM 944 C CA . VAL A 1 121 ? 0.517 -3.682 9.380 1.00 97.75 121 VAL A CA 1
ATOM 945 C C . VAL A 1 121 ? 1.061 -2.515 10.187 1.00 97.75 121 VAL A C 1
ATOM 947 O O . VAL A 1 121 ? 1.997 -2.671 10.970 1.00 97.75 121 VAL A O 1
ATOM 950 N N . PHE A 1 122 ? 0.470 -1.350 9.980 1.00 96.56 122 PHE A N 1
ATOM 951 C CA . PHE A 1 122 ? 0.723 -0.136 10.733 1.00 96.56 122 PHE A CA 1
ATOM 952 C C . PHE A 1 122 ? -0.447 0.114 11.674 1.00 96.56 122 PHE A C 1
ATOM 954 O O . PHE A 1 122 ? -1.600 -0.088 11.293 1.00 96.56 122 PHE A O 1
ATOM 961 N N . GLN A 1 123 ? -0.149 0.554 12.888 1.00 95.56 123 GLN A N 1
ATOM 962 C CA . GLN A 1 123 ? -1.141 0.859 13.905 1.00 95.56 123 GLN A CA 1
ATOM 963 C C . GLN A 1 123 ? -0.957 2.288 14.400 1.00 95.56 123 GLN A C 1
ATOM 965 O O . GLN A 1 123 ? 0.164 2.713 14.659 1.00 95.56 123 GLN A O 1
ATOM 970 N N . HIS A 1 124 ? -2.053 3.031 14.500 1.00 92.75 124 HIS A N 1
ATOM 971 C CA . HIS A 1 124 ? -2.054 4.407 14.992 1.00 92.75 124 HIS A CA 1
ATOM 972 C C . HIS A 1 124 ? -3.445 4.766 15.513 1.00 92.75 124 HIS A C 1
ATOM 974 O O . HIS A 1 124 ? -4.419 4.651 14.769 1.00 92.75 124 HIS A O 1
ATOM 980 N N . SER A 1 125 ? -3.554 5.221 16.765 1.00 90.75 125 SER A N 1
ATOM 981 C CA . SER A 1 125 ? -4.801 5.754 17.339 1.00 90.75 125 SER A CA 1
ATOM 982 C C . SER A 1 125 ? -6.070 4.945 16.988 1.00 90.75 125 SER A C 1
ATOM 984 O O . SER A 1 125 ? -7.059 5.496 16.491 1.00 90.75 125 SER A O 1
ATOM 986 N N . GLY A 1 126 ? -6.021 3.621 17.184 1.00 91.12 126 GLY A N 1
ATOM 987 C CA . GLY A 1 126 ? -7.130 2.690 16.917 1.00 91.12 126 GLY A CA 1
ATOM 988 C C . GLY A 1 126 ? -7.310 2.249 15.455 1.00 91.12 126 GLY A C 1
ATOM 989 O O . GLY A 1 126 ? -8.131 1.375 15.184 1.00 91.12 126 GLY A O 1
ATOM 990 N N . LEU A 1 127 ? -6.540 2.803 14.516 1.00 94.19 127 LEU A N 1
ATOM 991 C CA . LEU A 1 127 ? -6.480 2.354 13.127 1.00 94.19 127 LEU A CA 1
ATOM 992 C C . LEU A 1 127 ? -5.456 1.234 12.967 1.00 94.19 127 LEU A C 1
ATOM 994 O O . LEU A 1 127 ? -4.298 1.408 13.334 1.00 94.19 127 LEU A O 1
ATOM 998 N N . SER A 1 128 ? -5.863 0.135 12.333 1.00 96.25 128 SER A N 1
ATOM 999 C CA . SER A 1 128 ? -4.964 -0.851 11.732 1.00 96.25 128 SER A CA 1
ATOM 1000 C C . SER A 1 128 ? -4.984 -0.711 10.212 1.00 96.25 128 SER A C 1
ATOM 1002 O O . SER A 1 128 ? -6.033 -0.809 9.576 1.00 96.25 128 SER A O 1
ATOM 1004 N N . LEU A 1 129 ? -3.815 -0.485 9.622 1.00 97.00 129 LEU A N 1
ATOM 1005 C CA . LEU A 1 129 ? -3.631 -0.270 8.194 1.00 97.00 129 LEU A CA 1
ATOM 1006 C C . LEU A 1 129 ? -2.622 -1.275 7.645 1.00 97.00 129 LEU A C 1
ATOM 1008 O O . LEU A 1 129 ? -1.424 -1.188 7.915 1.00 97.00 129 LEU A O 1
ATOM 1012 N N . LEU A 1 130 ? -3.093 -2.209 6.828 1.00 97.38 130 LEU A N 1
ATOM 1013 C CA . LEU A 1 130 ? -2.218 -3.082 6.061 1.00 97.38 130 LEU A CA 1
ATOM 1014 C C . LEU A 1 130 ? -1.688 -2.314 4.852 1.00 97.38 130 LEU A C 1
ATOM 1016 O O . LEU A 1 130 ? -2.463 -1.744 4.085 1.00 97.38 130 LEU A O 1
ATOM 1020 N N . VAL A 1 131 ? -0.371 -2.341 4.665 1.00 97.00 131 VAL A N 1
ATOM 1021 C CA . VAL A 1 131 ? 0.298 -1.814 3.474 1.00 97.00 131 VAL A CA 1
ATOM 1022 C C . VAL A 1 131 ? 1.060 -2.944 2.804 1.00 97.00 131 VAL A C 1
ATOM 1024 O O . VAL A 1 131 ? 1.859 -3.633 3.440 1.00 97.00 131 VAL A O 1
ATOM 1027 N N . GLN A 1 132 ? 0.804 -3.119 1.515 1.00 95.69 132 GLN A N 1
ATOM 1028 C CA . GLN A 1 132 ? 1.453 -4.078 0.637 1.00 95.69 132 GLN A CA 1
ATOM 1029 C C . GLN A 1 132 ? 2.118 -3.323 -0.507 1.00 95.69 132 GLN A C 1
ATOM 1031 O O . GLN A 1 132 ? 1.506 -2.438 -1.099 1.00 95.69 132 GLN A O 1
ATOM 1036 N N . GLU A 1 133 ? 3.350 -3.683 -0.834 1.00 95.12 133 GLU A N 1
ATOM 1037 C CA . GLU A 1 133 ? 4.140 -3.069 -1.901 1.00 95.12 133 GLU A CA 1
ATOM 1038 C C . GLU A 1 133 ? 4.776 -4.177 -2.734 1.00 95.12 133 GLU A C 1
ATOM 1040 O O . GLU A 1 133 ? 5.382 -5.089 -2.173 1.00 95.12 133 GLU A O 1
ATOM 1045 N N . TYR A 1 134 ? 4.648 -4.092 -4.054 1.00 94.12 134 TYR A N 1
ATOM 1046 C CA . TYR A 1 134 ? 5.222 -5.036 -5.007 1.00 94.12 134 TYR A CA 1
ATOM 1047 C C . TYR A 1 134 ? 6.127 -4.288 -5.979 1.00 94.12 134 TYR A C 1
ATOM 1049 O O . TYR A 1 134 ? 5.714 -3.288 -6.568 1.00 94.12 134 TYR A O 1
ATOM 1057 N N . PHE A 1 135 ? 7.369 -4.751 -6.097 1.00 92.62 135 PHE A N 1
ATOM 1058 C CA . PHE A 1 135 ? 8.441 -4.102 -6.849 1.00 92.62 135 PHE A CA 1
ATOM 1059 C C . PHE A 1 135 ? 8.480 -4.662 -8.268 1.00 92.62 135 PHE A C 1
ATOM 1061 O O . PHE A 1 135 ? 8.653 -5.868 -8.457 1.00 92.62 135 PHE A O 1
ATOM 1068 N N . LEU A 1 136 ? 8.255 -3.800 -9.254 1.00 90.56 136 LEU A N 1
ATOM 1069 C CA . LEU A 1 136 ? 8.114 -4.191 -10.653 1.00 90.56 136 LEU A CA 1
ATOM 1070 C C . LEU A 1 136 ? 9.478 -4.429 -11.315 1.00 90.56 136 LEU A C 1
ATOM 1072 O O . LEU A 1 136 ? 10.490 -3.876 -10.881 1.00 90.56 136 LEU A O 1
ATOM 1076 N N . SER A 1 137 ? 9.491 -5.213 -12.395 1.00 88.56 137 SER A N 1
ATOM 1077 C CA . SER A 1 137 ? 10.678 -5.447 -13.234 1.00 88.56 137 SER A CA 1
ATOM 1078 C C . SER A 1 137 ? 11.279 -4.141 -13.752 1.00 88.56 137 SER A C 1
ATOM 1080 O O . SER A 1 137 ? 12.480 -3.950 -13.649 1.00 88.56 137 SER A O 1
ATOM 1082 N N . THR A 1 138 ? 10.443 -3.180 -14.145 1.00 89.06 138 THR A N 1
ATOM 1083 C CA . THR A 1 138 ? 10.848 -1.819 -14.541 1.00 89.06 138 THR A CA 1
ATOM 1084 C C . THR A 1 138 ? 11.750 -1.116 -13.522 1.00 89.06 138 THR A C 1
ATOM 1086 O O . THR A 1 138 ? 12.665 -0.403 -13.919 1.00 89.06 138 THR A O 1
ATOM 1089 N N . MET A 1 139 ? 11.524 -1.312 -12.215 1.00 90.44 139 MET A N 1
ATOM 1090 C CA . MET A 1 139 ? 12.408 -0.777 -11.174 1.00 90.44 139 MET A CA 1
ATOM 1091 C C . MET A 1 139 ? 13.750 -1.510 -11.156 1.00 90.44 139 MET A C 1
ATOM 1093 O O . MET A 1 139 ? 14.786 -0.878 -10.970 1.00 90.44 139 MET A O 1
ATOM 1097 N N . ALA A 1 140 ? 13.736 -2.837 -11.294 1.00 87.88 140 ALA A N 1
ATOM 1098 C CA . ALA A 1 140 ? 14.961 -3.626 -11.340 1.00 87.88 140 ALA A CA 1
ATOM 1099 C C . ALA A 1 140 ? 15.805 -3.263 -12.569 1.00 87.88 140 ALA A C 1
ATOM 1101 O O . ALA A 1 140 ? 17.004 -3.041 -12.420 1.00 87.88 140 ALA A O 1
ATOM 1102 N N . ASP A 1 141 ? 15.167 -3.113 -13.730 1.00 87.88 141 ASP A N 1
ATOM 1103 C CA . ASP A 1 141 ? 15.798 -2.719 -14.988 1.00 87.88 141 ASP A CA 1
ATOM 1104 C C . ASP A 1 141 ? 16.425 -1.322 -14.881 1.00 87.88 141 ASP A C 1
ATOM 1106 O O . ASP A 1 141 ? 17.609 -1.154 -15.170 1.00 87.88 141 ASP A O 1
ATOM 1110 N N . ASP A 1 142 ? 15.668 -0.329 -14.395 1.00 87.38 142 ASP A N 1
ATOM 1111 C CA . ASP A 1 142 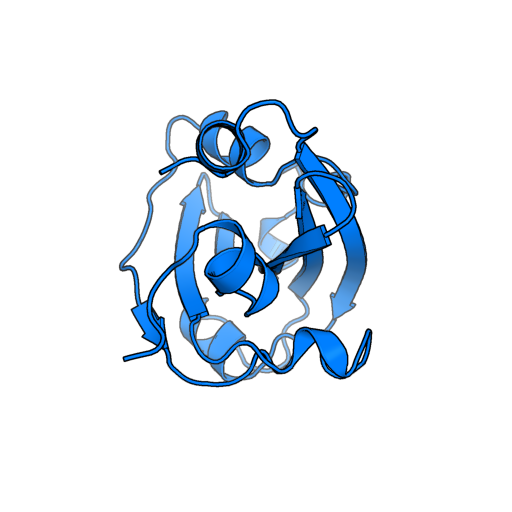? 16.157 1.049 -14.245 1.00 87.38 142 ASP A CA 1
ATOM 1112 C C . ASP A 1 142 ? 17.296 1.164 -13.214 1.00 87.38 142 ASP A C 1
ATOM 1114 O O . ASP A 1 142 ? 18.159 2.033 -13.335 1.00 87.38 142 ASP A O 1
ATOM 1118 N N . LEU A 1 143 ? 17.317 0.294 -12.200 1.00 86.81 143 LEU A N 1
ATOM 1119 C CA . LEU A 1 143 ? 18.377 0.245 -11.188 1.00 86.81 143 LEU A CA 1
ATOM 1120 C C . LEU A 1 143 ? 19.518 -0.721 -11.546 1.00 86.81 143 LEU A C 1
ATOM 1122 O O . LEU A 1 143 ? 20.428 -0.899 -10.733 1.00 86.81 143 LEU A O 1
ATOM 1126 N N . ALA A 1 144 ? 19.471 -1.357 -12.722 1.00 85.56 144 ALA A N 1
ATOM 1127 C CA . ALA A 1 144 ? 20.405 -2.398 -13.149 1.00 85.56 144 ALA A CA 1
ATOM 1128 C C . ALA A 1 144 ? 20.600 -3.515 -12.097 1.00 85.56 144 ALA A C 1
ATOM 1130 O O . ALA A 1 144 ? 21.696 -4.054 -11.917 1.00 85.56 144 ALA A O 1
ATOM 1131 N N . LEU A 1 145 ? 19.534 -3.858 -11.364 1.00 77.12 145 LEU A N 1
ATOM 1132 C CA . LEU A 1 145 ? 19.557 -4.911 -10.355 1.00 77.12 145 LEU A CA 1
ATOM 1133 C C . LEU A 1 145 ? 19.550 -6.269 -11.056 1.00 77.12 145 LEU A C 1
ATOM 1135 O O . LEU A 1 145 ? 18.612 -6.615 -11.768 1.00 77.12 145 LEU A O 1
ATOM 1139 N N . SER A 1 146 ? 20.607 -7.052 -10.846 1.00 62.84 146 SER A N 1
ATOM 1140 C CA . SER A 1 146 ? 20.733 -8.376 -11.454 1.00 62.84 146 SER A CA 1
ATOM 1141 C C . SER A 1 146 ? 19.591 -9.293 -10.999 1.00 62.84 146 SER A C 1
ATOM 1143 O O . SER A 1 146 ? 19.400 -9.515 -9.801 1.00 62.84 146 SER A O 1
ATOM 1145 N N . SER A 1 147 ? 18.854 -9.850 -11.960 1.00 54.91 147 SER A N 1
ATOM 1146 C CA . SER A 1 147 ? 17.858 -10.902 -11.753 1.00 54.91 147 SER A CA 1
ATOM 1147 C C . SER A 1 147 ? 18.565 -12.237 -11.487 1.00 54.91 147 SER A C 1
ATOM 1149 O O . SER A 1 147 ? 18.686 -13.067 -12.387 1.00 54.91 147 SER A O 1
ATOM 1151 N N . ARG A 1 148 ? 19.126 -12.412 -10.288 1.00 47.62 148 ARG A N 1
ATOM 1152 C CA . ARG A 1 148 ? 19.667 -13.707 -9.844 1.00 47.62 148 ARG A CA 1
ATOM 1153 C C . ARG A 1 148 ? 18.614 -14.536 -9.124 1.00 47.62 148 ARG A C 1
ATOM 1155 O O . ARG A 1 148 ? 17.878 -13.964 -8.285 1.00 47.62 148 ARG A O 1
#

Foldseek 3Di:
DDVVVLLPPFDKWKAWPDWDWDFDDPVVCVQQVHDHPQIWTKTWIFTDTRNHGFKIKIKTWGPVQCPPLCPNVCHGPDPVVSQVVAPPKDKADKDWFQAFDPPCVVPDPQSRQFRIKMWIWIDGPSITMIMMMTGHVVNCVVSVPDPD

Radius of gyration: 15.13 Å; chains: 1; bounding box: 37×28×35 Å

pLDDT: mean 87.7, std 10.06, range [47.62, 97.75]

Sequence (148 aa):
MRLTVAGGTNAFRVQLLRQTIGLPLRDEALALGIEPRRYAWLREVALCVGDKPWVVARSVAPLSQLQGKGLEGLGERSLGSWLFQQPDLVRGPLYATRHQPRFVAKHSASLLDSVWGRRSVFQHSGLSLLVQEYFLSTMADDLALSSR

Organism: NCBI:txid115561